Protein 4MOD (pdb70)

Sequence (152 aa):
NQKLIANKFNQALGAMMQTGFTTTNEAFQKVQDAVNNNAQALSKLASEQINTTLLDLTYEMLSSLQQVVKALNESYIDNQKLIANKFNQALGAMMQTGFTTTNEAFQKVQDAVNNNAQALSKLASEQINTTLLDLTYEMLSSLQQVVKALNESYID

Organism: Middle East respiratory syndrome-related coronavirus (isolate United Kingdom/H123990006/2012) (NCBI:txid1263720)

Solvent-accessible surface area: 10799 Å² total; per-residue (Å²): 134,152,162,82,104,22,80,119,86,38,139,49,8,26,66,89,23,87,34,78,54,75,52,16,100,49,84,73,153,70,24,67,50,63,26,99,101,11,62,60,88,2,115,119,44,18,132,178,38,119,36,111,34,55,23,28,26,29,66,20,52,28,27,100,76,59,32,128,60,36,88,137,51,90,78,189,127,148,159,82,94,22,80,130,87,36,135,48,9,25,65,89,23,86,34,79,56,75,52,15,100,50,86,73,150,71,24,67,51,64,26,99,101,11,63,60,88,1,113,119,37,18,132,197,51,148,33,108,32,54,24,26,25,59,64,20,48,27,27,99,79,58,32,126,52,34,89,134,51,92,80,193

GO terms:
  GO:0005515 protein binding (F, IPI)

Structure (mmCIF, N/CA/C/O backbone):
data_4MOD
#
_entry.id   4MOD
#
_cell.length_a   42.816
_cell.length_b   42.816
_cell.length_c   75.566
_cell.angle_alpha   90.00
_cell.angle_beta   90.00
_cell.angle_gamma   120.00
#
_symmetry.space_group_name_H-M   'P 3'
#
loop_
_entity.id
_entity.type
_entity.pdbx_description
1 polymer 'HR1 of S protein, LINKER, HR2 of S protein'
2 water water
#
loop_
_atom_site.group_PDB
_atom_site.id
_atom_site.type_symbol
_atom_site.label_atom_id
_atom_site.label_alt_id
_atom_site.label_comp_id
_atom_site.label_asym_id
_atom_site.label_entity_id
_atom_site.label_seq_id
_atom_site.pdbx_PDB_ins_code
_atom_site.Cartn_x
_atom_site.Cartn_y
_atom_site.Cartn_z
_atom_site.occupancy
_atom_site.B_iso_or_equiv
_atom_site.auth_seq_id
_atom_site.auth_comp_id
_atom_site.auth_asym_id
_atom_site.auth_atom_id
_atom_site.pdbx_PDB_model_num
ATOM 1 N N . ASN A 1 3 ? 8.251 -0.051 67.751 1.00 76.46 993 ASN A N 1
ATOM 2 C CA . ASN A 1 3 ? 7.572 -0.240 66.475 1.00 73.53 993 ASN A CA 1
ATOM 3 C C . ASN A 1 3 ? 6.086 0.144 66.498 1.00 82.20 993 ASN A C 1
ATOM 4 O O . ASN A 1 3 ? 5.243 -0.566 67.045 1.00 89.40 993 ASN A O 1
ATOM 9 N N . GLN A 1 4 ? 5.810 1.308 65.924 1.00 62.03 994 GLN A N 1
ATOM 10 C CA . GLN A 1 4 ? 4.491 1.753 65.495 1.00 51.65 994 GLN A CA 1
ATOM 11 C C . GLN A 1 4 ? 4.967 2.835 64.551 1.00 50.98 994 GLN A C 1
ATOM 12 O O . GLN A 1 4 ? 4.387 3.103 63.496 1.00 41.90 994 GLN A O 1
ATOM 18 N N . LYS A 1 5 ? 6.085 3.421 64.966 1.00 50.31 995 LYS A N 1
ATOM 19 C CA . LYS A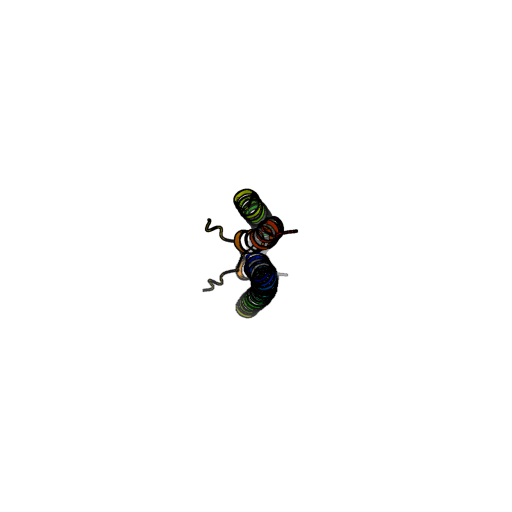 1 5 ? 6.865 4.358 64.175 1.00 54.96 995 LYS A CA 1
ATOM 20 C C . LYS A 1 5 ? 7.529 3.654 62.981 1.00 50.34 995 LYS A C 1
ATOM 21 O O . LYS A 1 5 ? 7.642 4.227 61.898 1.00 41.37 995 LYS A O 1
ATOM 27 N N . LEU A 1 6 ? 7.939 2.402 63.165 1.00 39.86 996 LEU A N 1
ATOM 28 C CA . LEU A 1 6 ? 8.548 1.656 62.067 1.00 42.54 996 LEU A CA 1
ATOM 29 C C . LEU A 1 6 ? 7.499 1.239 61.030 1.00 39.28 996 LEU A C 1
ATOM 30 O O . LEU A 1 6 ? 7.779 1.227 59.831 1.00 30.51 996 LEU A O 1
ATOM 35 N N . ILE A 1 7 ? 6.296 0.911 61.497 1.00 39.00 997 ILE A N 1
ATOM 36 C CA . ILE A 1 7 ? 5.180 0.613 60.600 1.00 36.55 997 ILE A CA 1
ATOM 37 C C . ILE A 1 7 ? 4.833 1.821 59.739 1.00 32.18 997 ILE A C 1
ATOM 38 O O . ILE A 1 7 ? 4.720 1.717 58.513 1.00 28.63 997 ILE A O 1
ATOM 43 N N . ALA A 1 8 ? 4.664 2.968 60.392 1.00 29.98 998 ALA A N 1
ATOM 44 C CA . ALA A 1 8 ? 4.338 4.212 59.702 1.00 34.38 998 ALA A CA 1
ATOM 45 C C . ALA A 1 8 ? 5.412 4.599 58.680 1.00 32.72 998 ALA A C 1
ATOM 46 O O . ALA A 1 8 ? 5.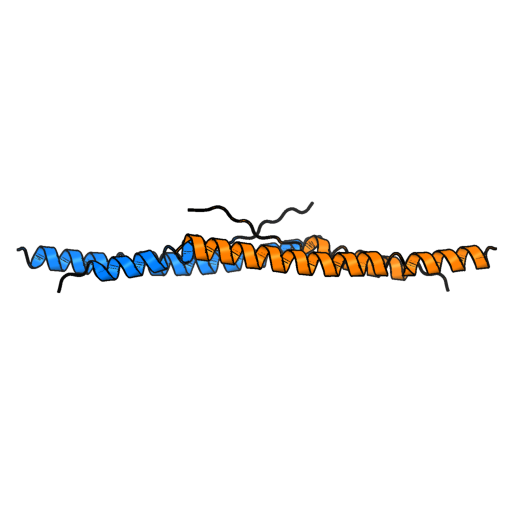100 5.117 57.603 1.00 24.34 998 ALA A O 1
ATOM 48 N N . ASN A 1 9 ? 6.673 4.340 59.015 1.00 32.04 999 ASN A N 1
ATOM 49 C CA . ASN A 1 9 ? 7.782 4.631 58.105 1.00 32.79 999 ASN A CA 1
ATOM 50 C C . ASN A 1 9 ? 7.740 3.766 56.855 1.00 24.09 999 ASN A C 1
ATOM 51 O O . ASN A 1 9 ? 7.914 4.258 55.733 1.00 24.73 999 ASN A O 1
ATOM 56 N N . LYS A 1 10 ? 7.509 2.475 57.049 1.00 23.93 1000 LYS A N 1
ATOM 57 C CA . LYS A 1 10 ? 7.440 1.541 55.927 1.00 18.82 1000 LYS A CA 1
ATOM 58 C C . LYS A 1 10 ? 6.225 1.828 55.049 1.00 20.98 1000 LYS A C 1
ATOM 59 O O . LYS A 1 10 ? 6.304 1.745 53.821 1.00 17.07 1000 LYS A O 1
ATOM 65 N N . PHE A 1 11 ? 5.113 2.182 55.682 1.00 18.19 1001 PHE A N 1
ATOM 66 C CA . PHE A 1 11 ? 3.906 2.571 54.952 1.00 21.45 1001 PHE A CA 1
ATOM 67 C C . PHE A 1 11 ? 4.099 3.831 54.096 1.00 18.91 1001 PHE A C 1
ATOM 68 O O . PHE A 1 11 ? 3.787 3.827 52.909 1.00 16.93 1001 PHE A O 1
ATOM 76 N N . ASN A 1 12 ? 4.609 4.907 54.688 1.00 18.60 1002 ASN A N 1
ATOM 77 C CA . ASN A 1 12 ? 4.963 6.094 53.903 1.00 21.40 1002 ASN A CA 1
ATOM 78 C C . ASN A 1 12 ? 5.930 5.774 52.762 1.00 21.95 1002 ASN A C 1
ATOM 79 O O . ASN A 1 12 ? 5.793 6.285 51.642 1.00 23.89 1002 ASN A O 1
ATOM 84 N N . GLN A 1 13 ? 6.906 4.926 53.055 1.00 15.73 1003 GLN A N 1
ATOM 85 C CA . GLN A 1 13 ? 7.898 4.525 52.066 1.00 19.11 1003 GLN A CA 1
ATOM 86 C C . GLN A 1 13 ? 7.220 3.790 50.912 1.00 18.66 1003 GLN A C 1
ATOM 87 O O . GLN A 1 13 ? 7.496 4.062 49.740 1.00 14.86 1003 GLN A O 1
ATOM 93 N N . ALA A 1 14 ? 6.315 2.873 51.241 1.00 14.89 1004 ALA A N 1
ATOM 94 C CA . ALA A 1 14 ? 5.575 2.134 50.215 1.00 17.61 1004 ALA A CA 1
ATOM 95 C C . ALA A 1 14 ? 4.688 3.065 49.395 1.00 16.02 1004 ALA A C 1
ATOM 96 O O . ALA A 1 14 ? 4.585 2.920 48.177 1.00 10.39 1004 ALA A O 1
ATOM 98 N N . LEU A 1 15 ? 4.045 4.019 50.063 1.00 12.17 1005 LEU A N 1
ATOM 99 C CA . LEU A 1 15 ? 3.183 4.986 49.381 1.00 14.68 1005 LEU A CA 1
ATOM 100 C C . LEU A 1 15 ? 3.954 5.740 48.306 1.00 15.29 1005 LEU A C 1
ATOM 101 O O . LEU A 1 15 ? 3.438 5.971 47.211 1.00 10.79 1005 LEU A O 1
ATOM 106 N N . GLY A 1 16 ? 5.186 6.131 48.622 1.00 16.55 1006 GLY A N 1
ATOM 107 C CA . GLY A 1 16 ? 6.039 6.816 47.659 1.00 17.61 1006 GLY A CA 1
ATOM 108 C C . GLY A 1 16 ? 6.316 5.973 46.421 1.00 16.14 1006 GLY A C 1
ATOM 109 O O . GLY A 1 16 ? 6.286 6.471 45.286 1.00 13.76 1006 GLY A O 1
ATOM 110 N N . ALA A 1 17 ? 6.582 4.690 46.642 1.00 11.77 1007 ALA A N 1
ATOM 111 C CA . ALA A 1 17 ? 6.782 3.745 45.549 1.00 12.21 1007 ALA A CA 1
ATOM 112 C C . ALA A 1 17 ? 5.499 3.574 44.733 1.00 9.80 1007 ALA A C 1
ATOM 113 O O . ALA A 1 17 ? 5.558 3.503 43.511 1.00 10.25 1007 ALA A O 1
ATOM 115 N N . MET A 1 18 ? 4.342 3.495 45.398 1.00 10.23 1008 MET A N 1
ATOM 116 C CA A MET A 1 18 ? 3.053 3.367 44.710 0.34 10.68 1008 MET A CA 1
ATOM 117 C CA B MET A 1 18 ? 3.082 3.324 44.670 0.66 10.61 1008 MET A CA 1
ATOM 118 C C . MET A 1 18 ? 2.791 4.538 43.789 1.00 9.15 1008 MET A C 1
ATOM 119 O O . MET A 1 18 ? 2.283 4.391 42.666 1.00 9.26 1008 MET A O 1
ATOM 128 N N . GLN A 1 19 ? 3.098 5.726 44.295 1.00 9.87 1009 GLN A N 1
ATOM 129 C CA . GLN A 1 19 ? 2.840 6.942 43.539 1.00 11.24 1009 GLN A CA 1
ATOM 130 C C . GLN A 1 19 ? 3.713 6.986 42.299 1.00 11.00 1009 GLN A C 1
ATOM 131 O O . GLN A 1 19 ? 3.260 7.357 41.210 1.00 11.38 1009 GLN A O 1
ATOM 137 N N . THR A 1 20 ? 4.973 6.609 42.459 1.00 11.19 1010 THR A N 1
ATOM 138 C CA . THR A 1 20 ? 5.886 6.567 41.320 1.00 11.34 1010 THR A CA 1
ATOM 139 C C . THR A 1 20 ? 5.416 5.576 40.270 1.00 10.93 1010 THR A C 1
ATOM 140 O O . THR A 1 20 ? 5.436 5.871 39.078 1.00 8.95 1010 THR A O 1
ATOM 144 N N . GLY A 1 21 ? 4.969 4.405 40.715 1.00 6.10 1011 GLY A N 1
ATOM 145 C CA . GLY A 1 21 ? 4.508 3.377 39.795 1.00 6.70 1011 GLY A CA 1
ATOM 146 C C . GLY A 1 21 ? 3.342 3.819 38.928 1.00 8.54 1011 GLY A C 1
ATOM 147 O O . GLY A 1 21 ? 3.341 3.594 37.707 1.00 5.84 1011 GLY A O 1
ATOM 148 N N . PHE A 1 22 ? 2.340 4.450 39.541 1.00 7.56 1012 PHE A N 1
ATOM 149 C CA . PHE A 1 22 ? 1.162 4.905 38.777 1.00 8.85 1012 PHE A CA 1
ATOM 150 C C . PHE A 1 22 ? 1.447 6.136 37.913 1.00 8.85 1012 PHE A C 1
ATOM 151 O O . PHE A 1 22 ? 0.887 6.276 36.823 1.00 9.50 1012 PHE A O 1
ATOM 159 N N . THR A 1 23 ? 2.312 7.022 38.400 1.00 6.39 1013 THR A N 1
ATOM 160 C CA . THR A 1 23 ? 2.781 8.149 37.593 1.00 6.90 1013 THR A CA 1
ATOM 161 C C . THR A 1 23 ? 3.490 7.645 36.344 1.00 7.74 1013 THR A C 1
ATOM 162 O O . THR A 1 23 ? 3.233 8.115 35.227 1.00 9.23 1013 THR A O 1
ATOM 166 N N . THR A 1 24 ? 4.393 6.685 36.543 1.00 7.72 1014 THR A N 1
ATOM 167 C CA . THR A 1 24 ? 5.168 6.089 35.449 1.00 6.51 1014 THR A CA 1
ATOM 168 C C . THR A 1 24 ? 4.249 5.351 34.489 1.00 9.26 1014 THR A C 1
ATOM 169 O O . THR A 1 24 ? 4.378 5.465 33.264 1.00 7.49 1014 THR A O 1
ATOM 173 N N . THR A 1 25 ? 3.310 4.592 35.042 1.00 6.68 1015 THR A N 1
ATOM 174 C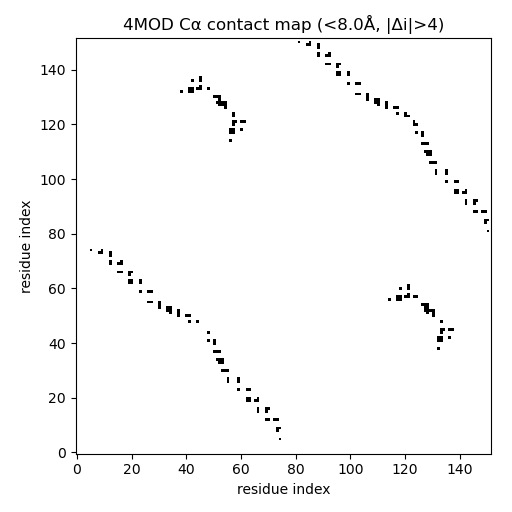 CA . THR A 1 25 ? 2.335 3.895 34.210 1.00 5.16 1015 THR A CA 1
ATOM 175 C C . THR A 1 25 ? 1.541 4.891 33.361 1.00 7.02 1015 THR A C 1
ATOM 176 O O . THR A 1 25 ? 1.331 4.686 32.169 1.00 8.57 1015 THR A O 1
ATOM 180 N N . ASN A 1 26 ? 1.099 5.977 33.985 1.00 7.40 1016 ASN A N 1
ATOM 181 C CA . ASN A 1 26 ? 0.365 7.027 33.279 1.00 10.72 1016 ASN A CA 1
ATOM 182 C C . ASN A 1 26 ? 1.191 7.628 32.140 1.00 11.58 1016 ASN A C 1
ATOM 183 O O . ASN A 1 26 ? 0.696 7.815 31.026 1.00 9.23 1016 ASN A O 1
ATOM 188 N N . GLU A 1 27 ? 2.462 7.909 32.417 1.00 7.95 1017 GLU A N 1
ATOM 189 C CA . GLU A 1 27 ? 3.379 8.415 31.393 1.00 7.80 1017 GLU A CA 1
ATOM 190 C C . GLU A 1 27 ? 3.563 7.431 30.226 1.00 7.76 1017 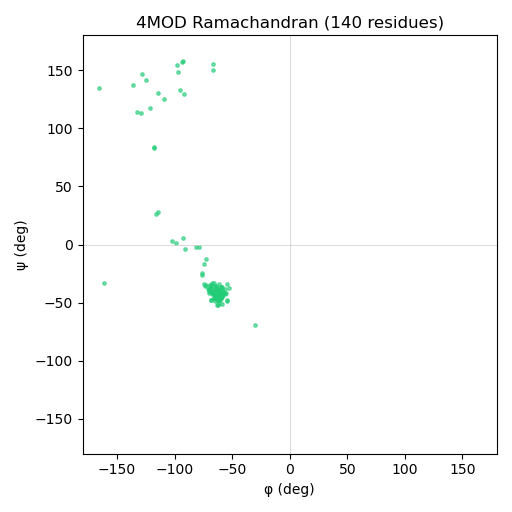GLU A C 1
ATOM 191 O O . GLU A 1 27 ? 3.622 7.834 29.052 1.00 8.73 1017 GLU A O 1
ATOM 197 N N . ALA A 1 28 ? 3.630 6.146 30.543 1.00 5.66 1018 ALA A N 1
ATOM 198 C CA . ALA A 1 28 ? 3.808 5.139 29.503 1.00 5.51 1018 ALA A CA 1
ATOM 199 C C . ALA A 1 28 ? 2.562 5.064 28.636 1.00 5.51 1018 ALA A C 1
ATOM 200 O O . ALA A 1 28 ? 2.656 4.949 27.415 1.00 8.69 1018 ALA A O 1
ATOM 202 N N . PHE A 1 29 ? 1.387 5.133 29.256 1.00 5.04 1019 PHE A N 1
ATOM 203 C CA . PHE A 1 29 ? 0.150 5.041 28.473 1.00 5.87 1019 PHE A CA 1
ATOM 204 C C . PHE A 1 29 ? 0.022 6.210 27.512 1.00 6.88 1019 PHE A C 1
ATOM 205 O O . PHE A 1 29 ? -0.480 6.049 26.393 1.00 6.08 1019 PHE A O 1
ATOM 213 N N . GLN A 1 30 ? 0.471 7.390 27.940 1.00 5.50 1020 GLN A N 1
ATOM 214 C CA . GLN A 1 30 ? 0.428 8.561 27.055 1.00 8.02 1020 GLN A CA 1
ATOM 215 C C . GLN A 1 30 ? 1.266 8.300 25.813 1.00 8.79 1020 GLN A C 1
ATOM 216 O O . GLN A 1 30 ? 0.828 8.553 24.688 1.00 10.75 1020 GLN A O 1
ATOM 222 N N . LYS A 1 31 ? 2.468 7.776 26.011 1.00 7.45 1021 LYS A N 1
ATOM 223 C CA . LYS A 1 31 ? 3.338 7.461 24.876 1.00 8.00 1021 LYS A CA 1
ATOM 224 C C . LYS A 1 31 ? 2.755 6.387 23.969 1.00 6.68 1021 LYS A C 1
ATOM 225 O O . LYS A 1 31 ? 2.897 6.458 22.745 1.00 7.14 1021 LYS A O 1
ATOM 231 N N . VAL A 1 32 ? 2.120 5.385 24.565 1.00 5.45 1022 VAL A N 1
ATOM 232 C CA . VAL A 1 32 ? 1.502 4.319 23.782 1.00 5.92 1022 VAL A CA 1
ATOM 233 C C . VAL A 1 32 ? 0.372 4.890 22.932 1.00 6.64 1022 VAL A C 1
ATOM 234 O O . VAL A 1 32 ? 0.219 4.548 21.757 1.00 8.42 1022 VAL A O 1
ATOM 238 N N . GLN A 1 33 ? -0.414 5.783 23.523 1.00 6.71 1023 GLN A N 1
ATOM 239 C CA . GLN A 1 33 ? -1.530 6.376 22.794 1.00 8.66 1023 GLN A CA 1
ATOM 240 C C . GLN A 1 33 ? -1.017 7.161 21.598 1.00 7.45 1023 GLN A C 1
ATOM 241 O O . GLN A 1 33 ? -1.548 7.052 20.486 1.00 6.96 1023 GLN A O 1
ATOM 247 N N . ASP A 1 34 ? 0.031 7.940 21.823 1.00 10.58 1024 ASP A N 1
ATOM 248 C CA . ASP A 1 34 ? 0.555 8.807 20.771 1.00 10.84 1024 ASP A CA 1
ATOM 249 C C . ASP A 1 34 ? 1.113 7.958 19.628 1.00 11.15 1024 ASP A C 1
ATOM 250 O O . ASP A 1 34 ? 0.900 8.266 18.453 1.00 10.83 1024 ASP A O 1
ATOM 255 N N . ALA A 1 35 ? 1.834 6.895 19.966 1.00 6.70 1025 ALA A N 1
ATOM 256 C CA . ALA A 1 35 ? 2.455 6.066 18.933 1.00 7.78 1025 ALA A CA 1
ATOM 257 C C . ALA A 1 35 ? 1.403 5.307 18.134 1.00 6.10 1025 ALA A C 1
ATOM 258 O O . ALA A 1 35 ? 1.426 5.292 16.898 1.00 5.39 1025 ALA A O 1
ATOM 260 N N . VAL A 1 36 ? 0.472 4.669 18.841 1.00 5.06 1026 VAL A N 1
ATOM 261 C CA . VAL A 1 36 ? -0.578 3.917 18.164 1.00 5.77 1026 VAL A CA 1
ATOM 262 C C . VAL A 1 36 ? -1.387 4.820 17.235 1.00 7.94 1026 VAL A C 1
ATOM 263 O O . VAL A 1 36 ? -1.659 4.464 16.080 1.00 7.89 1026 VAL A O 1
ATOM 267 N N . ASN A 1 37 ? -1.750 6.007 17.715 1.00 6.45 1027 ASN A N 1
ATOM 268 C CA . ASN A 1 37 ? -2.562 6.915 16.890 1.00 8.37 1027 ASN A CA 1
ATOM 269 C C . ASN A 1 37 ? -1.798 7.508 15.711 1.00 10.23 1027 ASN A C 1
ATOM 270 O O . ASN A 1 37 ? -2.358 7.654 14.612 1.00 10.03 1027 ASN A O 1
ATOM 275 N N . ASN A 1 38 ? -0.524 7.843 15.924 1.00 8.11 1028 ASN A N 1
ATOM 276 C CA . ASN A 1 38 ? 0.312 8.317 14.813 1.00 10.96 1028 ASN A CA 1
ATOM 277 C C . ASN A 1 38 ? 0.413 7.265 13.717 1.00 8.51 1028 ASN A C 1
ATOM 278 O O . ASN A 1 38 ? 0.337 7.573 12.523 1.00 7.61 1028 ASN A O 1
ATOM 283 N N . ASN A 1 39 ? 0.595 6.018 14.131 1.00 7.14 1029 ASN A N 1
ATOM 284 C CA . ASN A 1 39 ? 0.772 4.931 13.170 1.00 9.12 1029 ASN A CA 1
ATOM 285 C C . ASN A 1 39 ? -0.531 4.499 12.515 1.00 7.16 1029 ASN A C 1
ATOM 286 O O . ASN A 1 39 ? -0.530 3.959 11.404 1.00 6.87 1029 ASN A O 1
ATOM 291 N N . ALA A 1 40 ? -1.647 4.749 13.196 1.00 5.82 1030 ALA A N 1
ATOM 292 C CA . ALA A 1 40 ? -2.961 4.529 12.590 1.00 6.50 1030 ALA A CA 1
ATOM 293 C C . ALA A 1 40 ? -3.213 5.578 11.507 1.00 10.13 1030 ALA A C 1
ATOM 294 O O . ALA A 1 40 ? -3.730 5.264 10.429 1.00 9.48 1030 ALA A O 1
ATOM 296 N N . GLN A 1 41 ? -2.850 6.822 11.772 1.00 9.27 1031 GLN A N 1
ATOM 297 C CA . GLN A 1 41 ? -3.044 7.856 10.782 1.00 12.32 1031 GLN A CA 1
ATOM 298 C C . GLN A 1 41 ? -2.123 7.668 9.599 1.00 12.50 1031 GLN A C 1
ATOM 299 O O . GLN A 1 41 ? -2.518 7.926 8.511 1.00 8.06 1031 GLN A O 1
ATOM 305 N N . ALA A 1 42 ? -0.913 7.178 9.862 1.00 7.59 1032 ALA A N 1
ATOM 306 C CA . ALA A 1 42 ? 0.016 6.878 8.766 1.00 6.50 1032 ALA A CA 1
ATOM 307 C C . ALA A 1 42 ? -0.524 5.770 7.864 1.00 8.23 1032 ALA A C 1
ATOM 308 O O . ALA A 1 42 ? -0.387 5.820 6.645 1.00 8.21 1032 ALA A O 1
ATOM 310 N N . LEU A 1 43 ? -1.152 4.776 8.479 1.00 6.12 1033 LEU A N 1
ATOM 311 C CA . LEU A 1 43 ? -1.744 3.668 7.742 1.00 7.82 1033 LEU A CA 1
ATOM 312 C C . LEU A 1 43 ? -2.897 4.172 6.876 1.00 8.78 1033 LEU A C 1
ATOM 313 O O . LEU A 1 43 ? -3.009 3.806 5.701 1.00 10.93 1033 LEU A O 1
ATOM 318 N N . SER A 1 44 ? -3.763 4.999 7.464 1.00 9.24 1034 SER A N 1
ATOM 319 C CA . SER A 1 44 ? -4.896 5.574 6.733 1.00 12.59 1034 SER A CA 1
ATOM 320 C C . SER A 1 44 ? -4.440 6.378 5.523 1.00 10.30 1034 SER A C 1
ATOM 321 O O . SER A 1 44 ? -5.020 6.285 4.437 1.00 9.72 1034 SER A O 1
ATOM 324 N N . LYS A 1 45 ? -3.395 7.171 5.719 1.00 8.15 1035 LYS A N 1
ATOM 325 C CA . LYS A 1 45 ? -2.841 7.972 4.643 1.00 8.39 1035 LYS A CA 1
ATOM 326 C C . LYS A 1 45 ? -2.272 7.096 3.536 1.00 14.22 1035 LYS A C 1
ATOM 327 O O . LYS A 1 45 ? -2.486 7.371 2.355 1.00 15.16 1035 LYS A O 1
ATOM 333 N N . LEU A 1 46 ? -1.541 6.049 3.915 1.00 12.00 1036 LEU A N 1
ATOM 334 C CA . LEU A 1 46 ? -0.951 5.143 2.925 1.00 9.77 1036 LEU A CA 1
ATOM 335 C C . LEU A 1 46 ? -2.057 4.457 2.124 1.00 12.54 1036 LEU A C 1
ATOM 336 O O . LEU A 1 46 ? -1.961 4.311 0.905 1.00 16.15 1036 LEU A O 1
ATOM 341 N N . ALA A 1 47 ? -3.117 4.056 2.821 1.00 12.51 1037 ALA A N 1
ATOM 342 C CA . ALA A 1 47 ? -4.232 3.375 2.176 1.00 8.17 1037 ALA A CA 1
ATOM 343 C C . ALA A 1 47 ? -4.886 4.269 1.123 1.00 16.75 1037 ALA A C 1
ATOM 344 O O . ALA A 1 47 ? -5.347 3.786 0.088 1.00 15.28 1037 ALA A O 1
ATOM 346 N N . SER A 1 48 ? -4.904 5.574 1.369 1.00 12.32 1038 SER A N 1
ATOM 347 C CA . SER A 1 48 ? -5.579 6.485 0.452 1.00 13.33 1038 SER A CA 1
ATOM 348 C C . SER A 1 48 ? -4.766 6.676 -0.820 1.00 22.26 1038 SER A C 1
ATOM 349 O O . SER A 1 48 ? -5.290 7.137 -1.830 1.00 24.86 1038 SER A O 1
ATOM 352 N N . GLU A 1 49 ? -3.488 6.315 -0.767 1.00 22.49 1039 GLU A N 1
ATOM 353 C CA . GLU A 1 49 ? -2.567 6.585 -1.875 1.00 34.28 1039 GLU A CA 1
ATOM 354 C C . GLU A 1 49 ? -2.471 5.450 -2.905 1.00 30.89 1039 GLU A C 1
ATOM 355 O O . GLU A 1 49 ? -2.528 4.269 -2.559 1.00 41.25 1039 GLU A O 1
ATOM 361 N N . GLN A 1 89 ? -9.768 -1.598 3.554 1.00 48.17 1254 GLN A N 1
ATOM 362 C CA . GLN A 1 89 ? -11.164 -1.494 3.751 1.00 48.39 1254 GLN A CA 1
ATOM 363 C C . GLN A 1 89 ? -11.459 -0.038 3.668 1.00 59.46 1254 GLN A C 1
ATOM 364 O O . GLN A 1 89 ? -12.103 0.396 2.683 1.00 64.48 1254 GLN A O 1
ATOM 370 N N . ILE A 1 90 ? -11.012 0.716 4.667 1.00 32.85 1255 ILE A N 1
ATOM 371 C CA . 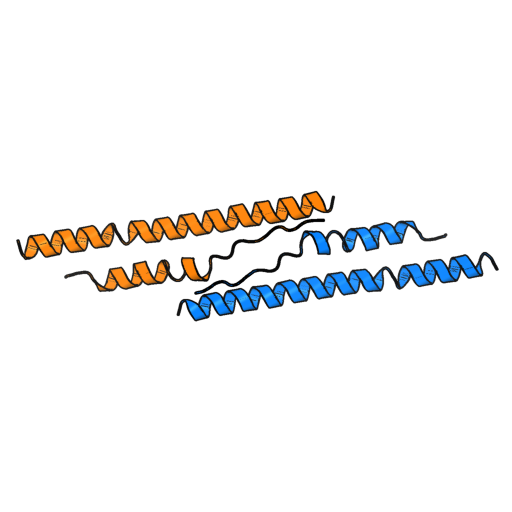ILE A 1 90 ? -10.060 0.293 5.701 1.00 22.21 1255 ILE A CA 1
ATOM 372 C C . ILE A 1 90 ? -10.511 0.774 7.076 1.00 30.06 1255 ILE A C 1
ATOM 373 O O . ILE A 1 90 ? -10.985 1.919 7.207 1.00 21.86 1255 ILE A O 1
ATOM 378 N N . ASN A 1 91 ? -10.385 -0.104 8.049 1.00 13.46 1256 ASN A N 1
ATOM 379 C CA . ASN A 1 91 ? -10.948 0.124 9.375 1.00 22.00 1256 ASN A CA 1
ATOM 380 C C . ASN A 1 91 ? -9.879 0.187 10.463 1.00 21.02 1256 ASN A C 1
ATOM 381 O O . ASN A 1 91 ? -9.624 -0.808 11.147 1.00 29.03 1256 ASN A O 1
ATOM 386 N N . THR A 1 92 ? -9.261 1.352 10.622 1.00 23.78 1257 THR A N 1
ATOM 387 C CA . THR A 1 92 ? -8.297 1.560 11.701 1.00 17.86 1257 THR A CA 1
ATOM 388 C C . THR A 1 92 ? -9.001 2.129 12.919 1.00 21.79 1257 THR A C 1
ATOM 389 O O . THR A 1 92 ? -10.079 2.717 12.800 1.00 18.85 1257 THR A O 1
ATOM 393 N N . THR A 1 93 ? -8.389 1.958 14.086 1.00 20.17 1258 THR A N 1
ATOM 394 C CA . THR A 1 93 ? -8.973 2.448 15.327 1.00 23.34 1258 THR A CA 1
ATOM 395 C C . THR A 1 93 ? -8.005 3.362 16.066 1.00 19.98 1258 THR A C 1
ATOM 396 O O . THR A 1 93 ? -6.800 3.124 16.091 1.00 20.39 1258 THR A O 1
ATOM 400 N N . LEU A 1 94 ? -8.539 4.415 16.668 1.00 10.91 1259 LEU A N 1
ATOM 401 C CA . LEU A 1 94 ? -7.727 5.309 17.471 1.00 12.89 1259 LEU A CA 1
ATOM 402 C C . LEU A 1 94 ? -7.854 4.911 18.925 1.00 20.74 1259 LEU A C 1
ATOM 403 O O . LEU A 1 94 ? -8.898 4.418 19.360 1.00 16.24 1259 LEU A O 1
ATOM 408 N N . LEU A 1 95 ? -6.776 5.126 19.667 1.00 15.99 1260 LEU A N 1
ATOM 409 C CA . LEU A 1 95 ? -6.769 4.916 21.096 1.00 19.77 1260 LEU A CA 1
ATOM 410 C C . LEU A 1 95 ? -7.133 6.213 21.774 1.00 13.87 1260 LEU A C 1
ATOM 411 O O . LEU A 1 95 ? -6.563 7.267 21.478 1.00 21.01 1260 LEU A O 1
ATOM 416 N N . ASP A 1 96 ? -8.091 6.147 22.688 1.00 27.42 1261 ASP A N 1
ATOM 417 C CA . ASP A 1 96 ? -8.305 7.263 23.598 1.00 20.89 1261 ASP A CA 1
ATOM 418 C C . ASP A 1 96 ? -8.346 6.776 25.037 1.00 26.13 1261 ASP A C 1
ATOM 419 O O . ASP A 1 96 ? -9.253 6.038 25.444 1.00 27.09 1261 ASP A O 1
ATOM 424 N N . LEU A 1 97 ? -7.339 7.192 25.794 1.00 13.67 1262 LEU A N 1
ATOM 425 C CA . LEU A 1 97 ? -7.189 6.748 27.160 1.00 10.85 1262 LEU A CA 1
ATOM 426 C C . LEU A 1 97 ? -7.366 7.946 28.065 1.00 13.10 1262 LEU A C 1
ATOM 427 O O . LEU A 1 97 ? -6.806 7.984 29.152 1.00 11.67 1262 LEU A O 1
ATOM 432 N N . THR A 1 98 ? -8.143 8.931 27.616 1.00 8.38 1263 THR A N 1
ATOM 433 C CA . THR A 1 98 ? -8.352 10.134 28.430 1.00 10.43 1263 THR A CA 1
ATOM 434 C C . THR A 1 98 ? -8.859 9.790 29.822 1.00 9.35 1263 THR A C 1
ATOM 435 O O . THR A 1 98 ? -8.329 10.267 30.822 1.00 10.37 1263 THR A O 1
ATOM 439 N N . TYR A 1 99 ? -9.874 8.943 29.892 1.00 6.04 1264 TYR A N 1
ATOM 440 C CA . TYR A 1 99 ? -10.439 8.611 31.196 1.00 6.06 1264 TYR A CA 1
ATOM 441 C C . TYR A 1 99 ? -9.407 7.919 32.085 1.00 6.43 1264 TYR A C 1
ATOM 442 O O . TYR A 1 99 ? -9.219 8.266 33.259 1.00 8.20 1264 TYR A O 1
ATOM 451 N N . GLU A 1 100 ? -8.735 6.933 31.517 1.00 7.42 1265 GLU A N 1
ATOM 452 C CA . GLU A 1 100 ? -7.767 6.145 32.285 1.00 8.44 1265 GLU A CA 1
ATOM 453 C C . GLU A 1 100 ? -6.584 6.982 32.803 1.00 7.37 1265 GLU A C 1
ATOM 454 O O . GLU A 1 100 ? -6.137 6.817 33.939 1.00 8.03 1265 GLU A O 1
ATOM 460 N N . MET A 1 101 ? -6.082 7.889 31.975 1.00 8.03 1266 MET A N 1
ATOM 461 C CA . MET A 1 101 ? -4.936 8.701 32.370 1.00 8.87 1266 MET A CA 1
ATOM 462 C C . MET A 1 101 ? -5.320 9.702 33.460 1.00 11.74 1266 MET A C 1
ATOM 463 O O . MET A 1 101 ? -4.575 9.915 34.434 1.00 9.70 1266 MET A O 1
ATOM 468 N N . LEU A 1 102 ? -6.500 10.293 33.329 1.00 8.44 1267 LEU A N 1
ATOM 469 C CA . LEU A 1 102 ? -6.984 11.192 34.375 1.00 8.89 1267 LEU A CA 1
ATOM 470 C C . LEU A 1 102 ? -7.234 10.427 35.677 1.00 12.00 1267 LEU A C 1
ATOM 471 O O . LEU A 1 102 ? -6.987 10.943 36.775 1.00 7.10 1267 LEU A O 1
ATOM 476 N N A SER A 1 103 ? -7.728 9.200 35.541 0.53 8.84 1268 SER A N 1
ATOM 477 N N B SER A 1 103 ? -7.726 9.197 35.551 0.47 8.86 1268 SER A N 1
ATOM 478 C CA A SER A 1 103 ? -8.000 8.350 36.697 0.53 9.35 1268 SER A CA 1
ATOM 479 C CA B SER A 1 103 ? -7.983 8.352 36.718 0.47 9.36 1268 SER A CA 1
ATOM 480 C C A SER A 1 103 ? -6.711 7.981 37.436 0.53 8.62 1268 SER A C 1
ATOM 481 C C B SER A 1 103 ? -6.694 8.005 37.449 0.47 8.66 1268 SER A C 1
ATOM 482 O O A SER A 1 103 ? -6.677 7.941 38.669 0.53 9.38 1268 SER A O 1
ATOM 483 O O B SER A 1 103 ? -6.646 7.984 38.683 0.47 9.38 1268 SER A O 1
ATOM 488 N N . LEU A 1 104 ? -5.648 7.718 36.683 1.00 6.49 1269 LEU A N 1
ATOM 489 C CA . LEU A 1 104 ? -4.354 7.400 37.279 1.00 6.44 1269 LEU A CA 1
ATOM 490 C C . LEU A 1 104 ? -3.800 8.612 38.018 1.00 9.21 1269 LEU A C 1
ATOM 491 O O . LEU A 1 104 ? -3.223 8.486 39.104 1.00 7.08 1269 LEU A O 1
ATOM 496 N N . GLN A 1 105 ? -3.969 9.790 37.425 1.00 9.59 1270 GLN A N 1
ATOM 497 C CA . GLN A 1 105 ? -3.574 11.035 38.098 1.00 14.73 1270 GLN A CA 1
ATOM 498 C C . GLN A 1 105 ? -4.303 11.229 39.432 1.00 13.93 1270 GLN A C 1
ATOM 499 O O . GLN A 1 105 ? -3.709 11.647 40.434 1.00 13.09 1270 GLN A O 1
ATOM 505 N N . GLN A 1 106 ? -5.594 10.933 39.448 1.00 9.71 1271 GLN A N 1
ATOM 506 C CA . GLN A 1 106 ? -6.356 11.032 40.689 1.00 14.04 1271 GLN A CA 1
ATOM 507 C C . GLN A 1 106 ? -5.914 9.988 41.720 1.00 13.02 1271 GLN A C 1
ATOM 508 O O . GLN A 1 106 ? -5.948 10.234 42.926 1.00 12.34 1271 GLN A O 1
ATOM 514 N N . VAL A 1 107 ? -5.497 8.825 41.240 1.00 11.34 1272 VAL A N 1
ATOM 515 C CA . VAL A 1 107 ? -5.013 7.765 42.126 1.00 9.99 1272 VAL A CA 1
ATOM 516 C C . VAL A 1 107 ? -3.747 8.235 42.846 1.00 11.29 1272 VAL A C 1
ATOM 517 O O . VAL A 1 107 ? -3.619 8.082 44.059 1.00 13.91 1272 VAL A O 1
ATOM 521 N N . VAL A 1 108 ? -2.829 8.845 42.106 1.00 8.08 1273 VAL A N 1
ATOM 522 C CA . VAL A 1 108 ? -1.601 9.376 42.700 1.00 9.43 1273 VAL A CA 1
ATOM 523 C C . VAL A 1 108 ? -1.941 10.485 43.716 1.00 12.70 1273 VAL A C 1
ATOM 524 O O . VAL A 1 108 ? -1.350 10.557 44.786 1.00 13.85 1273 VAL A O 1
ATOM 528 N N . LYS A 1 109 ? -2.911 11.324 43.368 1.00 11.06 1274 LYS A N 1
ATOM 529 C CA . LYS A 1 109 ? -3.436 12.356 44.270 1.00 15.60 1274 LYS A CA 1
ATOM 530 C C . LYS A 1 109 ? -4.004 11.755 45.560 1.00 16.23 1274 LYS A C 1
ATOM 531 O O . LYS A 1 109 ? -3.664 12.187 46.668 1.00 19.27 1274 LYS A O 1
ATOM 537 N N . ALA A 1 110 ? -4.877 10.763 45.410 1.00 10.93 1275 ALA A N 1
ATOM 538 C CA . ALA A 1 110 ? -5.459 10.052 46.553 1.00 14.12 1275 ALA A CA 1
ATOM 539 C C . ALA A 1 110 ? -4.410 9.428 47.483 1.00 22.60 1275 ALA A C 1
ATOM 540 O O . ALA A 1 110 ? -4.536 9.498 48.717 1.00 20.90 1275 ALA A O 1
ATOM 542 N N . LEU A 1 111 ? -3.380 8.822 46.897 1.00 13.30 1276 LEU A N 1
ATOM 543 C CA . LEU A 1 111 ? -2.291 8.247 47.686 1.00 12.84 1276 LEU A CA 1
ATOM 544 C C . LEU A 1 111 ? -1.591 9.294 48.553 1.00 21.06 1276 LEU A C 1
ATOM 545 O O . LEU A 1 111 ? -1.182 9.005 49.675 1.00 19.96 1276 LEU A O 1
ATOM 550 N N . ASN A 1 112 ? -1.456 10.507 48.025 1.00 24.23 1277 ASN A N 1
ATOM 551 C CA . ASN A 1 112 ? -0.855 11.611 48.775 1.00 30.22 1277 ASN A CA 1
ATOM 552 C C . ASN A 1 112 ? -1.547 11.838 50.113 1.00 35.87 1277 ASN A C 1
ATOM 553 O O . ASN A 1 112 ? -0.911 12.191 51.105 1.00 43.03 1277 ASN A O 1
ATOM 558 N N . GLU A 1 113 ? -2.853 11.599 50.136 1.00 37.20 1278 GLU A N 1
ATOM 559 C CA . GLU A 1 113 ? -3.657 11.842 51.325 1.00 41.73 1278 GLU A CA 1
ATOM 560 C C . GLU A 1 113 ? -3.582 10.720 52.361 1.00 44.53 1278 GLU A C 1
ATOM 561 O O . GLU A 1 113 ? -4.177 10.820 53.434 1.00 45.72 1278 GLU A O 1
ATOM 567 N N . SER A 1 114 ? -2.840 9.660 52.051 1.00 24.63 1279 SER A N 1
ATOM 568 C CA . SER A 1 114 ? -2.674 8.550 52.998 1.00 23.95 1279 SER A CA 1
ATOM 569 C C . SER A 1 114 ? -1.366 8.619 53.774 1.00 20.85 1279 SER A C 1
ATOM 570 O O . SER A 1 114 ? -1.060 7.726 54.564 1.00 28.26 1279 SER A O 1
ATOM 573 N N . TYR A 1 115 ? -0.575 9.655 53.531 1.00 22.82 1280 TYR A N 1
ATOM 574 C CA . TYR A 1 115 ? 0.710 9.766 54.210 1.00 26.33 1280 TYR A CA 1
ATOM 575 C C . TYR A 1 115 ? 0.513 9.994 55.704 1.00 30.98 1280 TYR A C 1
ATOM 576 O O . TYR A 1 115 ? -0.491 10.570 56.124 1.00 29.81 1280 TYR A O 1
ATOM 585 N N . ILE A 1 116 ? 1.470 9.522 56.496 1.00 32.71 1281 ILE A N 1
ATOM 586 C CA . ILE A 1 116 ? 1.451 9.707 57.944 1.00 35.21 1281 ILE A CA 1
ATOM 587 C C . ILE A 1 116 ? 2.539 10.687 58.346 1.00 42.81 1281 ILE A C 1
ATOM 588 O O . ILE A 1 116 ? 3.705 10.494 58.002 1.00 34.57 1281 ILE A O 1
ATOM 593 N N . ASP A 1 117 ? 2.159 11.742 59.064 1.00 44.98 1282 ASP A N 1
ATOM 594 C CA . ASP A 1 117 ? 3.116 12.767 59.473 1.00 44.39 1282 ASP A CA 1
ATOM 595 C C . ASP A 1 117 ? 4.169 12.188 60.413 1.00 44.90 1282 ASP A C 1
ATOM 596 O O . ASP A 1 117 ? 3.838 11.572 61.426 1.00 49.36 1282 ASP A O 1
ATOM 601 N N . ASN B 1 3 ? -25.385 20.053 -30.139 1.00 48.40 993 ASN B N 1
ATOM 602 C CA . ASN B 1 3 ? -25.699 18.734 -29.539 1.00 59.03 993 ASN B CA 1
ATOM 603 C C . ASN B 1 3 ? -24.505 17.881 -29.083 1.00 58.16 993 ASN B C 1
ATOM 604 O O . ASN B 1 3 ? -24.460 17.497 -27.953 1.00 71.84 993 ASN B O 1
ATOM 609 N N . GLN B 1 4 ? -23.527 17.603 -29.921 1.00 59.91 994 GLN B N 1
ATOM 610 C CA . GLN B 1 4 ? -22.260 17.120 -29.384 1.00 58.50 994 GLN B CA 1
ATOM 611 C C . GLN B 1 4 ? -21.589 18.159 -28.426 1.00 56.71 994 GLN B C 1
ATOM 612 O O . GLN B 1 4 ? -21.082 17.842 -27.376 1.00 56.16 994 GLN B O 1
ATOM 618 N N . LYS B 1 5 ? -21.649 19.412 -28.803 1.00 49.68 995 LYS B N 1
ATOM 619 C CA . LYS B 1 5 ? -21.220 20.601 -28.082 1.00 47.80 995 LYS B CA 1
ATOM 620 C C . LYS B 1 5 ? -22.078 20.699 -26.822 1.00 43.56 995 LYS B C 1
ATOM 621 O O . LYS B 1 5 ? -21.581 20.991 -25.737 1.00 36.44 995 LYS B O 1
ATOM 627 N N . LEU B 1 6 ? -23.369 20.415 -26.971 1.00 38.15 996 LEU B N 1
ATOM 628 C CA . LEU B 1 6 ? -24.307 20.493 -25.862 1.00 42.27 996 LEU B CA 1
ATOM 629 C C . LEU B 1 6 ? -24.095 19.368 -24.851 1.00 38.50 996 LEU B C 1
ATOM 630 O O . LEU B 1 6 ? -24.218 19.587 -23.646 1.00 33.58 996 LEU B O 1
ATOM 635 N N . ILE B 1 7 ? -23.784 18.171 -25.343 1.00 36.05 997 ILE B N 1
ATOM 636 C CA . ILE B 1 7 ? -23.459 17.042 -24.472 1.00 30.39 997 ILE B CA 1
ATOM 637 C C . ILE B 1 7 ? -22.214 17.354 -23.637 1.00 28.71 997 ILE B C 1
ATOM 638 O O . ILE B 1 7 ? -22.211 17.174 -22.415 1.00 28.44 997 ILE B O 1
ATOM 643 N N . ALA B 1 8 ? -21.172 17.855 -24.296 1.00 26.13 998 ALA B N 1
ATOM 644 C CA . ALA B 1 8 ? -19.927 18.201 -23.619 1.00 28.24 998 ALA B CA 1
ATOM 645 C C . ALA B 1 8 ? -20.111 19.342 -22.614 1.00 27.46 998 ALA B C 1
ATOM 646 O O . ALA B 1 8 ? -19.484 19.351 -21.555 1.00 25.09 998 ALA B O 1
ATOM 648 N N . ASN B 1 9 ? -20.976 20.296 -22.950 1.00 29.51 999 ASN B N 1
ATOM 649 C CA . ASN B 1 9 ? -21.284 21.417 -22.059 1.00 29.76 999 ASN B CA 1
ATOM 650 C C . ASN B 1 9 ? -21.974 20.968 -20.785 1.00 23.03 999 ASN B C 1
ATOM 651 O O . ASN B 1 9 ? -21.590 21.363 -19.679 1.00 25.20 999 ASN B O 1
ATOM 656 N N . LYS B 1 10 ? -22.998 20.142 -20.942 1.00 23.43 1000 LYS B N 1
ATOM 657 C CA . LYS B 1 10 ? -23.752 19.658 -19.791 1.00 21.44 1000 LYS B CA 1
ATOM 658 C C . LYS B 1 10 ? -22.915 18.709 -18.924 1.00 24.82 1000 LYS B C 1
ATOM 659 O O . LYS B 1 10 ? -23.020 18.724 -17.692 1.00 19.93 1000 LYS B O 1
ATOM 665 N N . PHE B 1 11 ? -22.073 17.908 -19.572 1.00 18.43 1001 PHE B N 1
ATOM 666 C CA . PHE B 1 11 ? -21.150 17.022 -18.859 1.00 21.72 1001 PHE B CA 1
ATOM 667 C C . PHE B 1 11 ? -20.166 17.818 -17.997 1.00 18.91 1001 PHE B C 1
ATOM 668 O O . PHE B 1 11 ? -20.030 17.553 -16.802 1.00 19.03 1001 PHE B O 1
ATOM 676 N N . ASN B 1 12 ? -19.493 18.799 -18.589 1.00 17.85 1002 ASN B N 1
ATOM 677 C CA . ASN B 1 12 ? -18.623 19.686 -17.810 1.00 20.74 1002 ASN B CA 1
ATOM 678 C C . ASN B 1 12 ? -19.367 20.376 -16.671 1.00 20.01 1002 ASN B C 1
ATOM 679 O O . ASN B 1 12 ? -18.833 20.551 -15.563 1.00 20.27 1002 ASN B O 1
ATOM 684 N N . GLN B 1 13 ? -20.605 20.761 -16.947 1.00 15.43 1003 GLN B N 1
ATOM 685 C CA . GLN B 1 13 ? -21.427 21.451 -15.962 1.00 21.67 1003 GLN B CA 1
ATOM 686 C C . GLN B 1 13 ? -21.733 20.506 -14.803 1.00 19.12 1003 GLN B C 1
ATOM 687 O O . GLN B 1 13 ? -21.604 20.877 -13.635 1.00 15.67 1003 GLN B O 1
ATOM 693 N N . ALA B 1 14 ? -22.117 19.276 -15.126 1.00 15.93 1004 ALA B N 1
ATOM 694 C CA . ALA B 1 14 ? -22.352 18.258 -14.100 1.00 16.70 1004 ALA B CA 1
ATOM 695 C C . ALA B 1 14 ? -21.085 17.962 -13.296 1.00 17.82 1004 ALA B C 1
ATOM 696 O O . ALA B 1 14 ? -21.147 17.788 -12.080 1.00 11.14 1004 ALA B O 1
ATOM 698 N N . LEU B 1 15 ? -19.936 17.902 -13.966 1.00 11.75 1005 LEU B N 1
ATOM 699 C CA . LEU B 1 15 ? -18.672 17.626 -13.269 1.00 13.97 1005 LEU B CA 1
ATOM 700 C C . LEU B 1 15 ? -18.415 18.668 -12.191 1.00 14.34 1005 LEU B C 1
ATOM 701 O O . LEU B 1 15 ? -17.949 18.345 -11.094 1.00 12.58 1005 LEU B O 1
ATOM 706 N N . GLY B 1 16 ? -18.713 19.923 -12.506 1.00 17.25 1006 GLY B N 1
ATOM 707 C CA . GLY B 1 16 ? -18.544 20.997 -11.545 1.00 18.99 1006 GLY B CA 1
ATOM 708 C C . GLY B 1 16 ? -19.427 20.787 -10.329 1.00 16.94 1006 GLY B C 1
ATOM 709 O O . GLY B 1 16 ? -18.998 21.003 -9.187 1.00 14.16 1006 GLY B O 1
ATOM 710 N N . ALA B 1 17 ? -20.664 20.360 -10.574 1.00 12.51 1007 ALA B N 1
ATOM 711 C CA . ALA B 1 17 ? -21.596 20.078 -9.491 1.00 11.43 1007 ALA B CA 1
ATOM 712 C C . ALA B 1 17 ? -21.085 18.905 -8.651 1.00 10.87 1007 ALA B C 1
ATOM 713 O O . ALA B 1 17 ? -21.145 18.947 -7.421 1.00 9.83 1007 ALA B O 1
ATOM 715 N N . MET B 1 18 ? -20.575 17.863 -9.306 1.00 8.41 1008 MET B N 1
ATOM 716 C CA A MET B 1 18 ? -20.034 16.690 -8.618 0.34 10.36 1008 MET B CA 1
ATOM 717 C CA B MET B 1 18 ? -20.091 16.702 -8.564 0.66 10.31 1008 MET B CA 1
ATOM 718 C C . MET B 1 18 ? -18.900 17.059 -7.684 1.00 8.08 1008 MET B C 1
ATOM 719 O O . MET B 1 18 ? -18.801 16.569 -6.554 1.00 9.44 1008 MET B O 1
ATOM 728 N N . GLN B 1 19 ? -18.007 17.905 -8.190 1.00 9.17 1009 GLN B N 1
ATOM 729 C CA . GLN B 1 19 ? -16.824 18.286 -7.425 1.00 9.78 1009 GLN B CA 1
ATOM 730 C C . GLN B 1 19 ? -17.221 19.083 -6.198 1.00 11.06 1009 GLN B C 1
ATOM 731 O O . GLN B 1 19 ? -16.675 18.895 -5.105 1.00 12.03 1009 GLN B O 1
ATOM 737 N N . THR B 1 20 ? -18.170 19.989 -6.375 1.00 9.43 1010 THR B N 1
ATOM 738 C CA . THR B 1 20 ? -18.667 20.752 -5.239 1.00 11.62 1010 THR B CA 1
ATOM 739 C C . THR B 1 20 ? -19.288 19.840 -4.190 1.00 12.51 1010 THR B C 1
ATOM 740 O O . THR B 1 20 ? -19.038 19.996 -2.993 1.00 10.51 1010 THR B O 1
ATOM 744 N N . GLY B 1 21 ? -20.073 18.869 -4.635 1.00 7.18 1011 GLY B N 1
ATOM 745 C CA . GLY B 1 21 ? -20.746 17.973 -3.706 1.00 8.10 1011 GLY B CA 1
ATOM 746 C C . GLY B 1 21 ? -19.793 17.161 -2.842 1.00 9.34 1011 GLY B C 1
ATOM 747 O O . GLY B 1 21 ? -19.997 17.031 -1.625 1.00 6.30 1011 GLY B O 1
ATOM 748 N N . PHE B 1 22 ? -18.749 16.604 -3.456 1.00 7.51 1012 PHE B N 1
ATOM 749 C CA . PHE B 1 22 ? -17.757 15.827 -2.698 1.00 9.00 1012 PHE B CA 1
ATOM 750 C C . PHE B 1 22 ? -16.843 16.701 -1.835 1.00 10.61 1012 PHE B C 1
ATOM 751 O O . PHE B 1 22 ? -16.434 16.295 -0.741 1.00 8.57 1012 PHE B O 1
ATOM 759 N N . THR B 1 23 ? -16.521 17.898 -2.322 1.00 6.78 1013 THR B N 1
ATOM 760 C CA . THR B 1 23 ? -15.759 18.844 -1.516 1.00 7.12 1013 THR B CA 1
ATOM 761 C C . THR B 1 23 ? -16.542 19.219 -0.266 1.00 8.26 1013 THR B C 1
ATOM 762 O O . THR B 1 23 ? -15.999 19.242 0.849 1.00 7.72 1013 THR B O 1
ATOM 766 N N . THR B 1 24 ? -17.827 19.504 -0.457 1.00 6.40 1014 THR B N 1
ATOM 767 C CA . THR B 1 24 ? -18.721 19.886 0.642 1.00 6.19 1014 THR B CA 1
ATOM 768 C C . THR B 1 24 ? -18.921 18.728 1.613 1.00 9.46 1014 THR B C 1
ATOM 769 O O . THR B 1 24 ? -18.905 18.904 2.835 1.00 6.46 1014 THR B O 1
ATOM 773 N N . THR B 1 25 ? -19.105 17.530 1.067 1.00 7.26 1015 THR B N 1
ATOM 774 C CA . THR B 1 25 ? -19.224 16.345 1.907 1.00 5.64 1015 THR B CA 1
ATOM 775 C C . THR B 1 25 ? -17.958 16.146 2.763 1.00 7.65 1015 THR B C 1
ATOM 776 O O . THR B 1 25 ? -18.030 15.836 3.957 1.00 7.75 1015 THR B O 1
ATOM 780 N N . ASN B 1 26 ? -16.797 16.338 2.152 1.00 5.29 1016 ASN B N 1
ATOM 781 C CA . ASN B 1 26 ? -15.525 16.214 2.875 1.00 9.20 1016 ASN B CA 1
ATOM 782 C C . ASN B 1 26 ? -15.402 17.221 4.022 1.00 9.81 1016 ASN B C 1
ATOM 783 O O . ASN B 1 26 ? -14.970 16.878 5.130 1.00 8.67 1016 ASN B O 1
ATOM 788 N N . GLU B 1 27 ? -15.789 18.464 3.752 1.00 6.72 1017 GLU B N 1
ATOM 789 C CA . GLU B 1 27 ? -15.767 19.512 4.772 1.00 6.36 1017 GLU B CA 1
ATOM 790 C C . GLU B 1 27 ? -16.717 19.183 5.932 1.00 8.04 1017 GLU B C 1
ATOM 791 O O . GLU B 1 27 ? -16.396 19.410 7.111 1.00 7.02 1017 GLU B O 1
ATOM 797 N N . ALA B 1 28 ? -17.873 18.621 5.600 1.00 5.93 1018 ALA B N 1
ATOM 798 C CA . ALA B 1 28 ? -18.842 18.248 6.627 1.00 4.61 1018 ALA B CA 1
ATOM 799 C C . ALA B 1 28 ? -18.300 17.116 7.488 1.00 6.68 1018 ALA B C 1
ATOM 800 O O . ALA B 1 28 ? -18.473 17.118 8.709 1.00 7.38 1018 ALA B O 1
ATOM 802 N N . PHE B 1 29 ? -17.650 16.136 6.862 1.00 5.12 1019 PHE B N 1
ATOM 803 C CA . PHE B 1 29 ? -17.111 15.016 7.631 1.00 6.36 1019 PHE B CA 1
ATOM 804 C C . PHE B 1 29 ? -16.036 15.495 8.597 1.00 7.75 1019 PHE B C 1
ATOM 805 O O . PHE B 1 29 ? -15.931 14.990 9.728 1.00 5.24 1019 PHE B O 1
ATOM 813 N N . GLN B 1 30 ? -15.243 16.477 8.163 1.00 5.30 1020 GLN B N 1
ATOM 814 C CA . GLN B 1 30 ? -14.201 17.027 9.038 1.00 7.51 1020 GLN B CA 1
ATOM 815 C C . GLN B 1 30 ? -14.823 17.628 10.282 1.00 8.06 1020 GLN B C 1
ATOM 816 O O . GLN B 1 30 ? -14.352 17.403 11.395 1.00 9.36 1020 GLN B O 1
ATOM 822 N N . LYS B 1 31 ? -15.890 18.397 10.097 1.00 7.18 1021 LYS B N 1
ATOM 823 C CA . LYS B 1 31 ? -16.595 18.980 11.235 1.00 7.01 1021 LYS B CA 1
ATOM 824 C C . LYS B 1 31 ? -17.231 17.927 12.136 1.00 7.13 1021 LYS B C 1
ATOM 825 O O . LYS B 1 31 ? -17.237 18.073 13.360 1.00 8.14 1021 LYS B O 1
ATOM 831 N N . VAL B 1 32 ? -17.784 16.879 11.539 1.00 5.02 1022 VAL B N 1
ATOM 832 C CA . VAL B 1 32 ? -18.420 15.819 12.324 1.00 4.26 1022 VAL B CA 1
ATOM 833 C C . VAL B 1 32 ? -17.361 15.133 13.176 1.00 6.70 1022 VAL B C 1
ATOM 834 O O . VAL B 1 32 ? -17.576 14.854 14.360 1.00 7.68 1022 VAL B O 1
ATOM 838 N N . GLN B 1 33 ? -16.203 14.884 12.575 1.00 5.40 1023 GLN B N 1
ATOM 839 C CA . GLN B 1 33 ? -15.124 14.211 13.290 1.00 7.27 1023 GLN B CA 1
ATOM 840 C C . GLN B 1 33 ? -14.698 15.043 14.492 1.00 8.24 1023 GLN B C 1
ATOM 841 O O . GLN B 1 33 ? -14.533 14.522 15.604 1.00 8.91 1023 GLN B O 1
ATOM 847 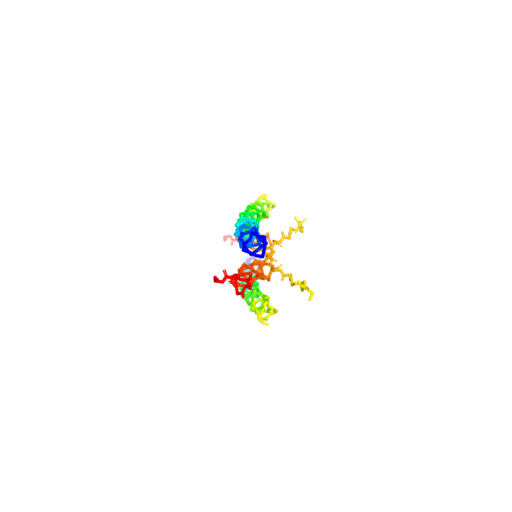N N . ASP B 1 34 ? -14.542 16.342 14.271 1.00 9.37 1024 ASP B N 1
ATOM 848 C CA . ASP B 1 34 ? -14.066 17.237 15.325 1.00 10.23 1024 ASP B CA 1
ATOM 849 C C . ASP B 1 34 ? -15.066 17.284 16.470 1.00 11.10 1024 ASP B C 1
ATOM 850 O O . ASP B 1 34 ? -14.677 17.218 17.641 1.00 10.60 1024 ASP B O 1
ATOM 855 N N . ALA B 1 35 ? -16.350 17.394 16.137 1.00 7.87 1025 ALA B N 1
ATOM 856 C CA . ALA B 1 35 ? -17.377 17.528 17.169 1.00 7.44 1025 ALA B CA 1
ATOM 857 C C . ALA B 1 35 ? -17.527 16.249 17.988 1.00 7.49 1025 ALA B C 1
ATOM 858 O O . ALA B 1 35 ? -17.574 16.286 19.222 1.00 5.16 1025 ALA B O 1
ATOM 860 N N . VAL B 1 36 ? -17.611 15.114 17.300 1.00 5.33 1026 VAL B N 1
ATOM 861 C CA . VAL B 1 36 ? -17.729 13.828 17.978 1.00 4.88 1026 VAL B CA 1
ATOM 862 C C . VAL B 1 36 ? -16.523 13.577 18.893 1.00 8.13 1026 VAL B C 1
ATOM 863 O O . VAL B 1 36 ? -16.681 13.176 20.052 1.00 7.94 1026 VAL B O 1
ATOM 867 N N . ASN B 1 37 ? -15.318 13.830 18.389 1.00 7.35 1027 ASN B N 1
ATOM 868 C CA . ASN B 1 37 ? -14.120 13.606 19.210 1.00 10.55 1027 ASN B CA 1
ATOM 869 C C . ASN B 1 37 ? -14.006 14.561 20.396 1.00 9.99 1027 ASN B C 1
ATOM 870 O O . ASN B 1 37 ? -13.602 14.152 21.505 1.00 12.81 1027 ASN B O 1
ATOM 875 N N . ASN B 1 38 ? -14.370 15.822 20.183 1.00 8.12 1028 ASN B N 1
ATOM 876 C CA . ASN B 1 38 ? -14.364 16.787 21.291 1.00 9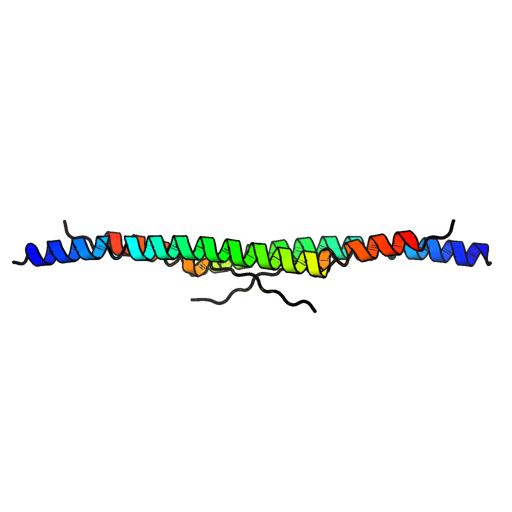.92 1028 ASN B CA 1
ATOM 877 C C . ASN B 1 38 ? -15.317 16.343 22.386 1.00 10.21 1028 ASN B C 1
ATOM 878 O O . ASN B 1 38 ? -15.003 16.416 23.575 1.00 8.34 1028 ASN B O 1
ATOM 883 N N . ASN B 1 39 ? -16.492 15.878 21.977 1.00 7.26 1029 ASN B N 1
ATOM 884 C CA . ASN B 1 39 ? -17.510 15.489 22.945 1.00 9.04 1029 ASN B CA 1
ATOM 885 C C . ASN B 1 39 ? -17.229 14.142 23.611 1.00 8.70 1029 ASN B C 1
ATOM 886 O O . ASN B 1 39 ? -17.667 13.893 24.743 1.00 8.11 1029 ASN B O 1
ATOM 891 N N . ALA B 1 40 ? -16.484 13.286 22.914 1.00 6.60 1030 ALA B N 1
ATOM 892 C CA . ALA B 1 40 ? -16.011 12.034 23.495 1.00 6.71 1030 ALA B CA 1
ATOM 893 C C . ALA B 1 40 ? -14.993 12.333 24.590 1.00 9.60 1030 ALA B C 1
ATOM 894 O O . ALA B 1 40 ? -15.003 11.724 25.666 1.00 8.93 1030 ALA B O 1
ATOM 896 N N . GLN B 1 41 ? -14.105 13.272 24.335 1.00 12.26 1031 GLN B N 1
ATOM 897 C CA . GLN B 1 41 ? -13.081 13.603 25.316 1.00 12.00 1031 GLN B CA 1
ATOM 898 C C . GLN B 1 41 ? -13.717 14.293 26.509 1.00 12.22 1031 GLN B C 1
ATOM 899 O O . GLN B 1 41 ? -13.355 14.014 27.610 1.00 9.06 1031 GLN B O 1
ATOM 905 N N . ALA B 1 42 ? -14.726 15.122 26.247 1.00 6.61 1032 ALA B N 1
ATOM 906 C CA . ALA B 1 42 ? -15.428 15.792 27.349 1.00 5.58 1032 ALA B CA 1
ATOM 907 C C . ALA B 1 42 ? -16.126 14.777 28.247 1.00 8.11 1032 ALA B C 1
ATOM 908 O O . ALA B 1 42 ? -16.162 14.932 29.464 1.00 6.87 1032 ALA B O 1
ATOM 910 N N . LEU B 1 43 ? -16.678 13.734 27.628 1.00 6.32 1033 LEU B N 1
ATOM 911 C CA . LEU B 1 43 ? -17.342 12.654 28.351 1.00 7.10 1033 LEU B CA 1
ATOM 912 C C . LEU B 1 43 ? -16.336 11.895 29.217 1.00 8.59 1033 LEU B C 1
ATOM 913 O O . LEU B 1 43 ? -16.600 11.602 30.383 1.00 10.82 1033 LEU B O 1
ATOM 918 N N . SER B 1 44 ? -15.184 11.559 28.637 1.00 9.24 1034 SER B N 1
ATOM 919 C CA . SER B 1 44 ? -14.147 10.842 29.378 1.00 11.12 1034 SER B CA 1
ATOM 920 C C . SER B 1 44 ? -13.680 11.651 30.578 1.00 11.76 1034 SER B C 1
ATOM 921 O O . SER B 1 44 ? -13.452 11.112 31.666 1.00 12.23 1034 SER B O 1
ATOM 924 N N . LYS B 1 45 ? -13.523 12.949 30.369 1.00 9.94 1035 LYS B N 1
ATOM 925 C CA . LYS B 1 45 ? -13.083 13.841 31.428 1.00 10.89 1035 LYS B CA 1
ATOM 926 C C . LYS B 1 45 ? -14.110 13.892 32.549 1.00 14.83 1035 LYS B C 1
ATOM 927 O O . LYS B 1 45 ? -13.756 13.814 33.727 1.00 13.39 1035 LYS B O 1
ATOM 933 N N . LEU B 1 46 ? -15.384 14.017 32.182 1.00 12.43 1036 LEU B N 1
ATOM 934 C CA . LEU B 1 46 ? -16.456 14.090 33.181 1.00 8.82 1036 LEU B CA 1
ATOM 935 C C . LEU B 1 46 ? -16.493 12.797 33.990 1.00 12.70 1036 LEU B C 1
ATOM 936 O O . LEU B 1 46 ? -16.626 12.825 35.209 1.00 11.98 1036 LEU B O 1
ATOM 941 N N . ALA B 1 47 ? -16.341 11.669 33.299 1.00 14.20 1037 ALA B N 1
ATOM 942 C CA . ALA B 1 47 ? -16.367 10.360 33.944 1.00 9.12 1037 ALA B CA 1
ATOM 943 C C . ALA B 1 47 ? -15.285 10.228 35.019 1.00 15.62 1037 ALA B C 1
ATOM 944 O O . ALA B 1 47 ? -15.511 9.624 36.069 1.00 18.04 1037 ALA B O 1
ATOM 946 N N . SER B 1 48 ? -14.119 10.814 34.776 1.00 13.03 1038 SER B N 1
ATOM 947 C CA . SER B 1 48 ? -13.023 10.709 35.731 1.00 13.10 1038 SER B CA 1
ATOM 948 C C . SER B 1 48 ? -13.269 11.565 36.971 1.00 22.46 1038 SER B C 1
ATOM 949 O O . SER B 1 48 ? -12.577 11.409 37.974 1.00 24.42 1038 SER B O 1
ATOM 952 N N . GLU B 1 49 ? -14.258 12.454 36.904 1.00 21.17 1039 GLU B N 1
ATOM 953 C CA . GLU B 1 49 ? -14.513 13.428 37.980 1.00 35.22 1039 GLU B CA 1
ATOM 954 C C . GLU B 1 49 ? -15.539 13.006 39.052 1.00 30.48 1039 GLU B C 1
ATOM 955 O O . GLU B 1 49 ? -16.392 12.141 38.829 1.00 43.01 1039 GLU B O 1
ATOM 961 N N . GLN B 1 89 ? -15.895 4.478 34.751 1.00 56.72 1254 GLN B N 1
ATOM 962 C CA . GLN B 1 89 ? -15.378 3.342 33.965 1.00 53.32 1254 GLN B CA 1
ATOM 963 C C . GLN B 1 89 ? -16.205 3.030 32.665 1.00 66.49 1254 GLN B C 1
ATOM 964 O O . GLN B 1 89 ? -17.382 2.707 32.707 1.00 68.56 1254 GLN B O 1
ATOM 970 N N . ILE B 1 90 ? -15.555 3.161 31.515 1.00 34.50 1255 ILE B N 1
ATOM 971 C CA . ILE B 1 90 ? -16.167 3.798 30.396 1.00 27.90 1255 ILE B CA 1
ATOM 972 C C . ILE B 1 90 ? -15.493 3.615 29.049 1.00 31.26 1255 ILE B C 1
ATOM 973 O O . ILE B 1 90 ? -14.272 3.743 28.922 1.00 23.89 1255 ILE B O 1
ATOM 978 N N . ASN B 1 91 ? -16.317 3.319 28.074 1.00 15.13 1256 ASN B N 1
ATOM 979 C CA . ASN B 1 91 ? -15.821 2.961 26.748 1.00 22.25 1256 ASN B CA 1
ATOM 980 C C . ASN B 1 91 ? -16.281 3.932 25.660 1.00 19.90 1256 ASN B C 1
ATOM 981 O O . ASN B 1 91 ? -17.270 3.675 24.973 1.00 30.03 1256 ASN B O 1
ATOM 986 N N . THR B 1 92 ? -15.563 5.037 25.499 1.00 21.19 1257 THR B N 1
ATOM 987 C CA . THR B 1 92 ? -15.841 5.962 24.407 1.00 18.94 1257 THR B CA 1
ATOM 988 C C . THR B 1 92 ? -14.957 5.630 23.217 1.00 24.21 1257 THR B C 1
ATOM 989 O O . THR B 1 92 ? -13.896 5.014 23.369 1.00 18.96 1257 THR B O 1
ATOM 993 N N . THR B 1 93 ? -15.392 6.036 22.028 1.00 19.65 1258 THR B N 1
ATOM 994 C CA . THR B 1 93 ? -14.601 5.796 20.830 1.00 22.83 1258 THR B CA 1
ATOM 995 C C . THR B 1 93 ? -14.412 7.087 20.065 1.00 20.71 1258 THR B C 1
ATOM 996 O O . THR B 1 93 ? -15.279 7.955 20.060 1.00 19.52 1258 THR B O 1
ATOM 1000 N N . LEU B 1 94 ? -13.263 7.206 19.418 1.00 10.51 1259 LEU B N 1
ATOM 1001 C CA . LEU B 1 94 ? -12.957 8.382 18.637 1.00 12.40 1259 LEU B CA 1
ATOM 1002 C C . LEU B 1 94 ? -13.260 8.061 17.201 1.00 20.08 1259 LEU B C 1
ATOM 1003 O O . LEU B 1 94 ? -13.234 6.899 16.794 1.00 14.20 1259 LEU B O 1
ATOM 1008 N N . LEU B 1 95 ? -13.552 9.102 16.438 1.00 14.97 1260 LEU B N 1
ATOM 1009 C CA . LEU B 1 95 ? -13.771 8.970 15.018 1.00 17.55 1260 LEU B CA 1
ATOM 1010 C C . LEU B 1 95 ? -12.469 9.268 14.324 1.00 16.15 1260 LEU B C 1
ATOM 1011 O O . LEU B 1 95 ? -11.793 10.256 14.630 1.00 21.99 1260 LEU B O 1
ATOM 1016 N N . ASP B 1 96 ? -12.095 8.416 13.385 1.00 26.60 1261 ASP B N 1
ATOM 1017 C CA . ASP B 1 96 ? -11.010 8.789 12.504 1.00 21.95 1261 ASP B CA 1
ATOM 1018 C C . ASP B 1 96 ? -11.368 8.525 11.052 1.00 24.11 1261 ASP B C 1
ATOM 1019 O O . ASP B 1 96 ? -11.538 7.377 10.638 1.00 25.99 1261 ASP B O 1
ATOM 1024 N N . LEU B 1 97 ? -11.479 9.609 10.293 1.00 16.08 1262 LEU B N 1
ATOM 1025 C CA . LEU B 1 97 ? -11.958 9.542 8.925 1.00 12.05 1262 LEU B CA 1
ATOM 1026 C C . LEU B 1 97 ? -10.843 9.978 8.009 1.00 14.09 1262 LEU B C 1
ATOM 1027 O O . LEU B 1 97 ? -11.098 10.474 6.916 1.00 12.31 1262 LEU B O 1
ATOM 1032 N N . THR B 1 98 ? -9.601 9.802 8.460 1.00 9.57 1263 THR B N 1
ATOM 1033 C CA . THR B 1 98 ? -8.450 10.227 7.669 1.00 10.76 1263 THR B CA 1
ATOM 1034 C C . THR B 1 98 ? -8.486 9.612 6.283 1.00 9.45 1263 THR B C 1
ATOM 1035 O O . THR B 1 98 ? -8.308 10.308 5.285 1.00 9.70 1263 THR B O 1
ATOM 1039 N N . TYR B 1 99 ? -8.732 8.310 6.214 1.00 7.11 1264 TYR B N 1
ATOM 1040 C CA . TYR B 1 99 ? -8.725 7.642 4.914 1.00 5.36 1264 TYR B CA 1
ATOM 1041 C C . TYR B 1 99 ? -9.830 8.186 4.011 1.00 6.93 1264 TYR B C 1
ATOM 1042 O O . TYR B 1 99 ? -9.619 8.501 2.830 1.00 9.41 1264 TYR B O 1
ATOM 1051 N N . GLU B 1 100 ? -11.022 8.285 4.573 1.00 6.97 1265 GLU B N 1
ATOM 1052 C CA . GLU B 1 100 ? -12.187 8.718 3.800 1.00 7.55 1265 GLU B CA 1
ATOM 1053 C C . GLU B 1 100 ? -12.075 10.165 3.293 1.00 7.09 1265 GLU B C 1
ATOM 1054 O O . GLU B 1 100 ? -12.469 10.486 2.164 1.00 9.83 1265 GLU B O 1
ATOM 1060 N N . MET B 1 101 ? -11.544 11.045 4.131 1.00 6.58 1266 MET B N 1
ATOM 1061 C CA . MET B 1 101 ? -11.396 12.439 3.747 1.00 7.50 1266 MET B CA 1
ATOM 1062 C C . MET B 1 101 ? -10.334 12.597 2.667 1.00 10.98 1266 MET B C 1
ATOM 1063 O O . MET B 1 101 ? -10.507 13.363 1.707 1.00 9.86 1266 MET B O 1
ATOM 1068 N N . LEU B 1 102 ? -9.241 11.858 2.790 1.00 8.97 1267 LEU B N 1
ATOM 1069 C CA . LEU B 1 102 ? -8.223 11.914 1.740 1.00 8.68 1267 LEU B CA 1
ATOM 1070 C C . LEU B 1 102 ? -8.760 11.315 0.437 1.00 12.38 1267 LEU B C 1
ATOM 1071 O O . LEU B 1 102 ? -8.424 11.782 -0.656 1.00 9.31 1267 LEU B O 1
ATOM 1076 N N A SER B 1 103 ? -9.584 10.290 0.564 0.55 8.03 1268 SER B N 1
ATOM 1077 N N B SER B 1 103 ? -9.586 10.287 0.560 0.45 8.01 1268 SER B N 1
ATOM 1078 C CA A SER B 1 103 ? -10.163 9.631 -0.606 0.55 9.66 1268 SER B CA 1
ATOM 1079 C CA B SER B 1 103 ? -10.180 9.633 -0.610 0.45 9.67 1268 SER B CA 1
ATOM 1080 C C A SER B 1 103 ? -11.130 10.562 -1.340 0.55 8.94 1268 SER B C 1
ATOM 1081 C C B SER B 1 103 ? -11.121 10.579 -1.344 0.45 8.95 1268 SER B C 1
ATOM 1082 O O A SER B 1 103 ? -11.163 10.595 -2.574 0.55 10.20 1268 SER B O 1
ATOM 1083 O O B SER B 1 103 ? -11.134 10.631 -2.578 0.45 10.24 1268 SER B O 1
ATOM 1088 N N . LEU B 1 104 ? -11.910 11.327 -0.582 1.00 6.25 1269 LEU B N 1
ATOM 1089 C CA . LEU B 1 104 ? -12.834 12.288 -1.175 1.00 6.47 1269 LEU B CA 1
ATOM 1090 C C . LEU B 1 104 ? -12.056 13.368 -1.915 1.00 9.88 1269 LEU B C 1
ATOM 1091 O O . LEU B 1 104 ? -12.448 13.810 -2.998 1.00 7.67 1269 LEU B O 1
ATOM 1096 N N . GLN B 1 105 ? -10.947 13.798 -1.321 1.00 8.58 1270 GLN B N 1
ATOM 1097 C CA . GLN B 1 105 ? -10.066 14.759 -1.986 1.00 13.89 1270 GLN B CA 1
ATOM 1098 C C . GLN B 1 105 ? -9.531 14.211 -3.314 1.00 12.83 1270 GLN B C 1
ATOM 1099 O O . GLN B 1 105 ? -9.474 14.921 -4.321 1.00 13.17 1270 GLN B O 1
ATOM 1105 N N . GLN B 1 106 ? -9.146 12.943 -3.323 1.00 10.32 1271 GLN B N 1
ATOM 1106 C CA . GLN B 1 106 ? -8.685 12.314 -4.555 1.00 15.32 1271 GLN B CA 1
ATOM 1107 C C . GLN B 1 106 ? -9.810 12.199 -5.576 1.00 17.09 1271 GLN B C 1
ATOM 1108 O O . GLN B 1 106 ? -9.580 12.282 -6.788 1.00 13.40 1271 GLN B O 1
ATOM 1114 N N . VAL B 1 107 ? -11.025 12.005 -5.087 1.00 11.18 1272 VAL B N 1
ATOM 1115 C CA . VAL B 1 107 ? -12.179 11.897 -5.977 1.00 9.86 1272 VAL B C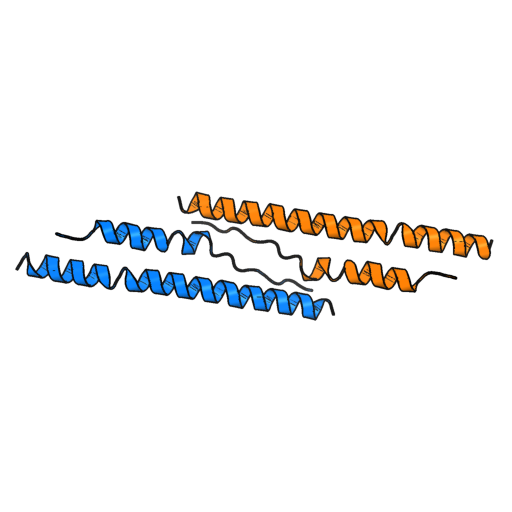A 1
ATOM 1116 C C . VAL B 1 107 ? -12.398 13.224 -6.704 1.00 11.80 1272 VAL B C 1
ATOM 1117 O O . VAL B 1 107 ? -12.575 13.254 -7.925 1.00 13.60 1272 VAL B O 1
ATOM 1121 N N . VAL B 1 108 ? -12.348 14.326 -5.962 1.00 7.89 1273 VAL B N 1
ATOM 1122 C CA . VAL B 1 108 ? -12.488 15.652 -6.558 1.00 9.53 1273 VAL B CA 1
ATOM 1123 C C . VAL B 1 108 ? -11.375 15.910 -7.587 1.00 13.03 1273 VAL B C 1
ATOM 1124 O O . VAL B 1 108 ? -11.625 16.457 -8.658 1.00 12.87 1273 VAL B O 1
ATOM 1128 N N . LYS B 1 109 ? -10.159 15.487 -7.257 1.00 10.20 1274 LYS B N 1
ATOM 1129 C CA . LYS B 1 109 ? -9.026 15.615 -8.174 1.00 15.89 1274 LYS B CA 1
ATOM 1130 C C . LYS B 1 109 ? -9.224 14.790 -9.450 1.00 16.90 1274 LYS B C 1
ATOM 1131 O O . LYS B 1 109 ? -8.982 15.274 -10.561 1.00 19.17 1274 LYS B O 1
ATOM 1137 N N . ALA B 1 110 ? -9.671 13.550 -9.291 1.00 11.21 1275 ALA B N 1
ATOM 1138 C CA . ALA B 1 110 ? -9.970 12.685 -10.434 1.00 11.75 1275 ALA B CA 1
ATOM 1139 C C . ALA B 1 110 ? -11.026 13.280 -11.372 1.00 23.25 1275 ALA B C 1
ATOM 1140 O O . ALA B 1 110 ? -10.891 13.215 -12.601 1.00 21.36 1275 ALA B O 1
ATOM 1142 N N . LEU B 1 111 ? -12.074 13.858 -10.791 1.00 14.09 1276 LEU B N 1
ATOM 1143 C CA . LEU B 1 111 ? -13.123 14.502 -11.578 1.00 12.19 1276 LEU B CA 1
ATOM 1144 C C . LEU B 1 111 ? -12.568 15.622 -12.455 1.00 20.65 1276 LEU B C 1
ATOM 1145 O O . LEU B 1 111 ? -12.990 15.788 -13.595 1.00 19.93 1276 LEU B O 1
ATOM 1150 N N . ASN B 1 112 ? -11.620 16.382 -11.915 1.00 27.40 1277 ASN B N 1
ATOM 1151 C CA . ASN B 1 112 ? -10.967 17.459 -12.666 1.00 32.40 1277 ASN B CA 1
ATOM 1152 C C . ASN B 1 112 ? -10.411 16.973 -13.991 1.00 34.87 1277 ASN B C 1
ATOM 1153 O O . ASN B 1 112 ? -10.480 17.662 -15.009 1.00 38.98 1277 ASN B O 1
ATOM 1158 N N . GLU B 1 113 ? -9.885 15.758 -13.964 1.00 38.14 1278 GLU B N 1
ATOM 1159 C CA . GLU B 1 113 ? -9.220 15.159 -15.108 1.00 39.69 1278 GLU B CA 1
ATOM 1160 C C . GLU B 1 113 ? -10.198 14.610 -16.147 1.00 45.06 1278 GLU B C 1
ATOM 1161 O O . GLU B 1 113 ? -9.782 14.128 -17.203 1.00 52.35 1278 GLU B O 1
ATOM 1167 N N . SER B 1 114 ? -11.496 14.714 -15.861 1.00 28.00 1279 SER B N 1
ATOM 1168 C CA . SER B 1 114 ? -12.526 14.262 -16.804 1.00 23.09 1279 SER B CA 1
ATOM 1169 C C . SER B 1 114 ? -13.199 15.404 -17.576 1.00 23.67 1279 SER B C 1
ATOM 1170 O O . SER B 1 114 ? -14.135 15.175 -18.341 1.00 29.86 1279 SER B O 1
ATOM 1173 N N . TYR B 1 115 ? -12.742 16.635 -17.368 1.00 24.64 1280 TYR B N 1
ATOM 1174 C CA . TYR B 1 115 ? -13.326 17.772 -18.074 1.00 28.55 1280 TYR B CA 1
ATOM 1175 C C . TYR B 1 115 ? -13.038 17.692 -19.568 1.00 32.39 1280 TYR B C 1
ATOM 1176 O O . TYR B 1 115 ? -12.070 17.056 -19.984 1.00 32.14 1280 TYR B O 1
ATOM 1185 N N . ILE B 1 116 ? -13.887 18.334 -20.365 1.00 34.15 1281 ILE B N 1
ATOM 1186 C CA . ILE B 1 116 ? -13.696 18.406 -21.814 1.00 37.08 1281 ILE B CA 1
ATOM 1187 C C . ILE B 1 116 ? -13.429 19.848 -22.217 1.00 43.18 1281 ILE B C 1
ATOM 1188 O O . ILE B 1 116 ? -14.164 20.749 -21.818 1.00 34.71 1281 ILE B O 1
ATOM 1193 N N . ASP B 1 117 ? -12.375 20.066 -23.000 1.00 44.13 1282 ASP B N 1
ATOM 1194 C CA . ASP B 1 117 ? -11.997 21.416 -23.413 1.00 45.34 1282 ASP B CA 1
ATOM 1195 C C . ASP B 1 117 ? -12.942 21.966 -24.480 1.00 45.50 1282 ASP B C 1
ATOM 1196 O O . ASP B 1 117 ? -13.169 21.330 -25.510 1.00 51.81 1282 ASP B O 1
#

Nearest PDB structures (foldseek):
  4mod-assembly1_A  TM=1.013E+00  e=4.822E-11  Human betacoronavirus 2c EMC/2012
  1wdf-assembly1_B  TM=9.667E-01  e=2.462E-06  Murine hepatitis virus strain A59
  7c53-assembly1_C  TM=9.205E-01  e=4.234E-06  Severe acute respiratory syndrome coronavirus 2
  1wnc-assembly3_E  TM=9.320E-01  e=2.468E-04  Severe acute respiratory syndrome-related coronavirus
  5zhy-assembly2_E  TM=7.287E-01  e=1.344E-02  Human coronavirus 229E

Foldseek 3Di:
DVVVVLVVLLVVLVVVLVVLVVVLVVVVVVQVVQQVVQVVVVVVVVCVDDGDHDDCPVVSVVSVVVSVVSVVPHDD/DVVVVLVVLLVVLVVVLVVLVVVLVVVVVVQVVLQVVQVVVVVVVVCDDDGDHDDCPVVSVVSVVVSVVSVVVHDD

B-factor: mean 21.51, std 15.01, range [2.84, 89.4]

CATH classification: 1.20.5.300

Radius of gyration: 26.21 Å; Cα contacts (8 Å, |Δi|>4): 124; chains: 2; bounding box: 34×23×96 Å

InterPro domains:
  IPR002552 Spike glycoprotein S2, coronavirus [PF01601] (780-1314)
  IPR018548 Spike (S) protein S1 subunit, receptor-binding domain, betacoronavirus [PF09408] (394-527)
  IPR018548 Spike (S) protein S1 subunit, receptor-binding domain, betacoronavirus [PS51921] (381-587)
  IPR032500 Spike glycoprotein S1, N-terminal domain, betacoronavirus-like [PF16451] (49-383)
  IPR032500 Spike glycoprotein S1, N-terminal domain, betacoronavirus-like [PS51922] (17-351)
  IPR036326 Spike S1 subunit, receptor binding domain superfamily, betacoronavirus [SSF143587] (382-513)
  IPR042578 Spike glycoprotein, betacoronavirus [MF_04099] (7-1353)
  IPR043002 Spike glycoprotein, N-terminal domain superfamily [G3DSA:2.60.120.960] (29-355)
  IPR043473 Spike glycoprotein S2 superfamily, coronavirus [SSF111474] (983-1100)
  IPR043473 Spike glycoprotein S2 superfamily, coronavirus [SSF111474] (1246-1294)
  IPR043614 Spike glycoprotein S2, coronavirus, C-terminal [PF19214] (1316-1353)
  IPR044337 Spike (S) protein S1 subunit, N-terminal domain, MERS-CoV-like [cd21626] (24-350)
  IPR044376 Spike (S) protein S1 subunit, receptor-binding domain, MERS-CoV [cd21486] (368-586)
  IPR044873 Spike glycoprotein S2, coronavirus, heptad repeat 1 [PS51923] (970-1075)
  IPR044874 Spike glycoprotein S2, coronavirus, heptad repeat 2 [PS51924] (1226-1307)

Secondary structure (DSSP, 8-state):
--HHHHHHHHHHHHHHHHHHHHHHHHHHHHHHHHHHHHHHHHHHHH----------HHHHHHHHHHHHHHHTT---/-HHHHHHHHHHHHHHHHHHHHHHHHHHHHHHHHHHHHHHHHHHHHH----------HHHHHHHHHHHHHHHTT---